Protein AF-A0A8S9W260-F1 (afdb_monomer_lite)

Sequence (41 aa):
MKQVKEFSSAKKANNWLKENQDKEIIDIKFSAWRFAIIYEE

Radius of gyration: 9.6 Å; chains: 1; bounding box: 23×16×24 Å

Secondary structure (DSSP, 8-state):
-EEEEEESSHHHHHHHHHHTTTSEEEEEEEETTEEEEEEE-

Foldseek 3Di:
DKDKDKDQDPVVVVVVCVVPVVWAWDDWDDDPGMIITITDD

pLDDT: mean 93.6, std 3.91, range [77.88, 97.31]

Structure (mmCIF, N/CA/C/O backbone):
data_AF-A0A8S9W260-F1
#
_entry.id   AF-A0A8S9W260-F1
#
loop_
_atom_site.group_PDB
_atom_site.id
_atom_site.type_symbol
_atom_site.label_atom_id
_atom_site.label_alt_id
_atom_site.label_comp_id
_atom_site.label_asym_id
_atom_site.label_entity_id
_atom_site.label_seq_id
_atom_site.pdbx_PDB_ins_code
_atom_site.Cartn_x
_atom_site.Cartn_y
_atom_site.Cartn_z
_atom_site.occupancy
_atom_site.B_iso_or_equiv
_atom_site.auth_seq_id
_atom_site.auth_comp_id
_atom_site.auth_asym_id
_atom_site.auth_atom_id
_atom_site.pdbx_PDB_model_num
ATOM 1 N N . MET A 1 1 ? -17.629 -1.439 3.605 1.00 87.44 1 MET A N 1
ATOM 2 C CA . MET A 1 1 ? -17.786 -2.023 2.236 1.00 87.44 1 MET A CA 1
ATOM 3 C C . MET A 1 1 ? -16.406 -2.102 1.594 1.00 87.44 1 MET A C 1
ATOM 5 O O . MET A 1 1 ? -15.639 -1.169 1.787 1.00 87.44 1 MET A O 1
ATOM 9 N N . LYS A 1 2 ? -16.074 -3.165 0.843 1.00 90.62 2 LYS A N 1
ATOM 10 C CA . LYS A 1 2 ? -14.732 -3.305 0.244 1.00 90.62 2 LYS A CA 1
ATOM 11 C C . LYS A 1 2 ? -14.520 -2.315 -0.899 1.00 90.62 2 LYS A C 1
ATOM 13 O O . LYS A 1 2 ? -15.316 -2.275 -1.836 1.00 90.62 2 LYS A O 1
ATOM 18 N N . GLN A 1 3 ? -13.425 -1.568 -0.832 1.00 95.31 3 GLN A N 1
ATOM 19 C CA . GLN A 1 3 ? -13.005 -0.595 -1.833 1.00 95.31 3 GLN A CA 1
ATOM 20 C C . GLN A 1 3 ? -11.649 -0.967 -2.441 1.00 95.31 3 GLN A C 1
ATOM 22 O O . GLN A 1 3 ? -10.846 -1.673 -1.832 1.00 95.31 3 GLN A O 1
ATOM 27 N N . VAL A 1 4 ? -11.393 -0.479 -3.659 1.00 94.75 4 VAL A N 1
ATOM 28 C CA . VAL A 1 4 ? -10.135 -0.704 -4.384 1.00 94.75 4 VAL A CA 1
ATOM 29 C C . VAL A 1 4 ? -9.563 0.629 -4.855 1.00 94.75 4 VAL A C 1
ATOM 31 O O . VAL A 1 4 ? -10.253 1.419 -5.500 1.00 94.75 4 VAL A O 1
ATOM 34 N N . LYS A 1 5 ? -8.284 0.874 -4.558 1.00 95.69 5 LYS A N 1
ATOM 35 C CA . LYS A 1 5 ? -7.537 2.043 -5.029 1.00 95.69 5 LYS A CA 1
ATOM 36 C C . LYS A 1 5 ? -6.343 1.615 -5.872 1.00 95.69 5 LYS A C 1
ATOM 38 O O . LYS A 1 5 ? -5.462 0.911 -5.388 1.00 95.69 5 LYS A O 1
ATOM 43 N N . GLU A 1 6 ? -6.298 2.068 -7.121 1.00 96.31 6 GLU A N 1
ATOM 44 C CA . GLU A 1 6 ? -5.201 1.763 -8.040 1.00 96.31 6 GLU A CA 1
ATOM 45 C C . GLU A 1 6 ? -4.190 2.911 -8.160 1.00 96.31 6 GLU A C 1
ATOM 47 O O . GLU A 1 6 ? -4.549 4.091 -8.198 1.00 96.31 6 GLU A O 1
ATOM 52 N 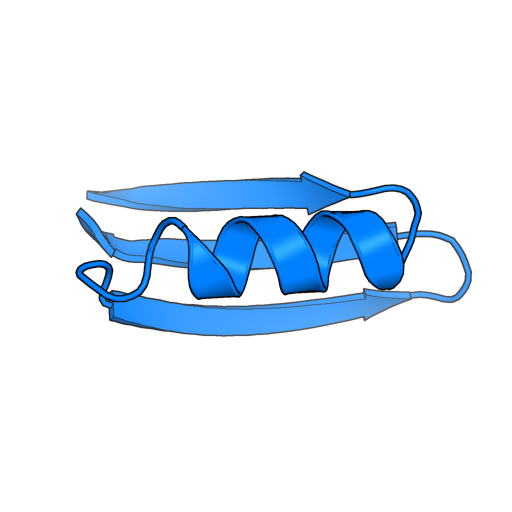N . PHE A 1 7 ? -2.913 2.556 -8.297 1.00 96.12 7 PHE A N 1
ATOM 53 C CA . PHE A 1 7 ? -1.811 3.480 -8.531 1.00 96.12 7 PHE A CA 1
ATOM 54 C C . PHE A 1 7 ? -0.880 2.962 -9.618 1.00 96.12 7 PHE A C 1
ATOM 56 O O . PHE A 1 7 ? -0.541 1.785 -9.659 1.00 96.12 7 PHE A O 1
ATOM 63 N N . SER A 1 8 ? -0.382 3.871 -10.453 1.00 94.31 8 SER A N 1
ATOM 64 C CA . SER A 1 8 ? 0.628 3.568 -11.474 1.00 94.31 8 SER A CA 1
ATOM 65 C C . SER A 1 8 ? 2.070 3.645 -10.953 1.00 94.31 8 SER A C 1
ATOM 67 O O . SER A 1 8 ? 3.011 3.532 -11.732 1.00 94.31 8 SER A O 1
ATOM 69 N N . SER A 1 9 ? 2.280 3.918 -9.659 1.00 93.62 9 SER A N 1
ATOM 70 C CA . SER A 1 9 ? 3.618 3.953 -9.062 1.00 93.62 9 SER A CA 1
ATOM 71 C C . SER A 1 9 ? 3.608 3.661 -7.564 1.00 93.62 9 SER A C 1
ATOM 73 O O . SER A 1 9 ? 2.686 4.054 -6.843 1.00 93.62 9 SER A O 1
ATOM 75 N N . ALA A 1 10 ? 4.694 3.042 -7.091 1.00 91.81 10 ALA A N 1
ATOM 76 C CA . ALA A 1 10 ? 4.889 2.695 -5.683 1.00 91.81 10 ALA A CA 1
ATOM 77 C C . ALA A 1 10 ? 4.852 3.934 -4.781 1.00 91.81 10 ALA A C 1
ATOM 79 O O . ALA A 1 10 ? 4.272 3.918 -3.701 1.00 91.81 10 ALA A O 1
ATOM 80 N N . LYS A 1 11 ? 5.433 5.047 -5.252 1.00 94.88 11 LYS A N 1
ATOM 81 C CA . LYS A 1 11 ? 5.475 6.311 -4.508 1.00 94.88 11 LYS A CA 1
ATOM 82 C C . LYS A 1 11 ? 4.071 6.830 -4.191 1.00 94.88 11 LYS A C 1
ATOM 84 O O . LYS A 1 11 ? 3.825 7.258 -3.070 1.00 94.88 11 LYS A O 1
ATOM 89 N N . LYS A 1 12 ? 3.154 6.785 -5.164 1.00 95.25 12 LYS A N 1
ATOM 90 C CA . LYS A 1 12 ? 1.775 7.249 -4.964 1.00 95.25 12 LYS A CA 1
ATOM 91 C C . LYS A 1 12 ? 0.998 6.315 -4.034 1.00 95.25 12 LYS A C 1
ATOM 93 O O . LYS A 1 12 ? 0.327 6.810 -3.137 1.00 95.25 12 LYS A O 1
ATOM 98 N N . ALA A 1 13 ? 1.158 5.000 -4.202 1.00 95.31 13 ALA A N 1
ATOM 99 C CA . ALA A 1 13 ? 0.562 4.005 -3.311 1.00 95.31 13 ALA A CA 1
ATOM 100 C C . ALA A 1 13 ? 1.016 4.200 -1.853 1.00 95.31 13 ALA A C 1
ATOM 102 O O . ALA A 1 13 ? 0.187 4.281 -0.952 1.00 95.31 13 ALA A O 1
ATOM 103 N N . ASN A 1 14 ? 2.321 4.378 -1.628 1.00 95.12 14 ASN A N 1
ATOM 104 C CA . ASN A 1 14 ? 2.881 4.598 -0.293 1.00 95.12 14 ASN A CA 1
ATOM 105 C C . ASN A 1 14 ? 2.424 5.912 0.346 1.00 95.12 14 ASN A C 1
ATOM 107 O O . ASN A 1 14 ? 2.168 5.941 1.546 1.00 95.12 14 ASN A O 1
ATOM 111 N N . ASN A 1 15 ? 2.331 6.998 -0.425 1.00 97.31 15 ASN A N 1
ATOM 112 C CA . ASN A 1 15 ? 1.802 8.258 0.099 1.00 97.31 15 ASN A CA 1
ATOM 113 C C . ASN A 1 15 ? 0.347 8.092 0.546 1.00 97.31 15 ASN A C 1
ATOM 115 O O . ASN A 1 15 ? 0.004 8.495 1.650 1.00 97.31 15 ASN A O 1
ATOM 119 N N . TRP A 1 16 ? -0.469 7.419 -0.266 1.00 96.44 16 TRP A N 1
ATOM 120 C CA . TRP A 1 16 ? -1.861 7.171 0.081 1.00 96.44 16 TRP A CA 1
ATOM 121 C C . TRP A 1 16 ? -2.004 6.308 1.342 1.00 96.44 16 TRP A C 1
ATOM 123 O O . TRP A 1 16 ? -2.785 6.654 2.219 1.00 96.44 16 TRP A O 1
ATOM 133 N N . LEU A 1 17 ? -1.204 5.245 1.490 1.00 95.19 17 LEU A N 1
ATOM 134 C CA . LEU A 1 17 ? -1.194 4.419 2.708 1.00 95.19 17 LEU A CA 1
ATOM 135 C C . LEU A 1 17 ? -0.854 5.226 3.969 1.00 95.19 17 LEU A C 1
ATOM 137 O O . LEU A 1 17 ? -1.410 4.965 5.029 1.00 95.19 17 LEU A O 1
ATOM 141 N N . LYS A 1 18 ? 0.043 6.213 3.865 1.00 96.12 18 LYS A N 1
ATOM 142 C CA . LYS A 1 18 ? 0.385 7.100 4.990 1.00 96.12 18 LYS A CA 1
ATOM 143 C C . LYS A 1 18 ? -0.734 8.075 5.341 1.00 96.12 18 LYS A C 1
ATOM 145 O O . LYS A 1 18 ? -0.879 8.423 6.503 1.00 96.12 18 LYS A O 1
ATOM 150 N N . GLU A 1 19 ? -1.486 8.536 4.349 1.00 96.44 19 GLU A N 1
ATOM 151 C CA . GLU A 1 19 ? -2.610 9.457 4.550 1.00 96.44 19 GLU A CA 1
ATOM 152 C C . GLU A 1 19 ? -3.875 8.747 5.050 1.00 96.44 19 GLU A C 1
ATOM 154 O O . GLU A 1 19 ? -4.750 9.403 5.596 1.00 96.44 19 GLU A O 1
ATOM 159 N N . ASN A 1 20 ? -3.977 7.430 4.851 1.00 95.19 20 ASN A N 1
ATOM 160 C CA . ASN A 1 20 ? -5.171 6.629 5.134 1.00 95.19 20 ASN A CA 1
ATOM 161 C C . ASN A 1 20 ? -4.855 5.510 6.143 1.00 95.19 20 ASN A C 1
ATOM 163 O O . ASN A 1 20 ? -5.239 4.359 5.942 1.00 95.19 20 ASN A O 1
ATOM 167 N N . GLN A 1 21 ? -4.096 5.833 7.196 1.00 92.38 21 GLN A N 1
ATOM 168 C CA . GLN A 1 21 ? -3.708 4.871 8.241 1.00 92.38 21 GLN A CA 1
ATOM 169 C C . GLN A 1 21 ? -4.881 4.415 9.117 1.00 92.38 21 GLN A C 1
ATOM 171 O O . GLN A 1 21 ? -4.776 3.404 9.802 1.00 92.38 21 GLN A O 1
ATOM 176 N N . ASP A 1 22 ? -5.978 5.166 9.098 1.00 94.00 22 ASP A N 1
ATOM 177 C CA . ASP A 1 22 ? -7.250 4.855 9.746 1.00 94.00 22 ASP A CA 1
ATOM 178 C C . ASP A 1 22 ? -8.021 3.721 9.054 1.00 94.00 22 ASP A C 1
ATOM 180 O O . ASP A 1 22 ? -8.911 3.135 9.666 1.00 94.00 22 ASP A O 1
ATOM 184 N N . LYS A 1 23 ? -7.679 3.389 7.803 1.00 93.12 23 LYS A N 1
ATOM 185 C CA . LYS A 1 23 ? -8.388 2.377 7.013 1.00 93.12 23 LYS A CA 1
ATOM 186 C C . LYS A 1 23 ? -7.834 0.983 7.246 1.00 93.12 23 LYS A C 1
ATOM 188 O O . LYS A 1 23 ? -6.620 0.776 7.283 1.00 93.12 23 LYS A O 1
ATOM 193 N N . GLU A 1 24 ? -8.727 0.000 7.296 1.00 94.94 24 GLU A N 1
ATOM 194 C CA . GLU A 1 24 ? -8.331 -1.401 7.371 1.00 94.94 24 GLU A CA 1
ATOM 195 C C . GLU A 1 24 ? -7.878 -1.891 5.992 1.00 94.94 24 GLU A C 1
ATOM 197 O O . GLU A 1 24 ? -8.676 -2.058 5.065 1.00 94.94 24 GLU A O 1
ATOM 202 N N . ILE A 1 25 ? -6.572 -2.109 5.839 1.00 95.62 25 ILE A N 1
ATOM 203 C CA . ILE A 1 25 ? -6.006 -2.664 4.609 1.00 95.62 25 ILE A CA 1
ATOM 204 C C . ILE A 1 25 ? -6.202 -4.178 4.604 1.00 95.62 25 ILE A C 1
ATOM 206 O O . ILE A 1 25 ? -5.640 -4.889 5.432 1.00 95.62 25 ILE A O 1
ATOM 210 N N . ILE A 1 26 ? -6.952 -4.667 3.619 1.00 95.94 26 ILE A N 1
ATOM 211 C CA . ILE A 1 26 ? -7.242 -6.093 3.443 1.00 95.94 26 ILE A CA 1
ATOM 212 C C . ILE A 1 26 ? -6.130 -6.772 2.647 1.00 95.94 26 ILE A C 1
ATOM 214 O O . ILE A 1 26 ? -5.685 -7.861 2.996 1.00 95.94 26 ILE A O 1
ATOM 218 N N . ASP A 1 27 ? -5.724 -6.161 1.532 1.00 95.94 27 ASP A N 1
ATOM 219 C CA . ASP A 1 27 ? -4.740 -6.740 0.617 1.00 95.94 27 ASP A CA 1
ATOM 220 C C . ASP A 1 27 ? -4.089 -5.652 -0.246 1.00 95.94 27 ASP A C 1
ATOM 222 O O . ASP A 1 27 ? -4.689 -4.613 -0.540 1.00 95.94 27 ASP A O 1
ATOM 226 N N . ILE A 1 28 ? -2.861 -5.903 -0.693 1.00 94.12 28 ILE A N 1
ATOM 227 C CA . ILE A 1 28 ? -2.147 -5.048 -1.639 1.00 94.12 28 ILE A CA 1
ATOM 228 C C . ILE A 1 28 ? -1.595 -5.929 -2.752 1.00 94.12 28 ILE A C 1
ATOM 230 O O . ILE A 1 28 ? -0.657 -6.700 -2.562 1.00 94.12 28 ILE A O 1
ATOM 234 N N . LYS A 1 29 ? -2.135 -5.755 -3.957 1.00 95.06 29 LYS A N 1
ATOM 235 C CA . LYS A 1 29 ? -1.667 -6.446 -5.158 1.00 95.06 29 LYS A CA 1
ATOM 236 C C . LYS A 1 29 ? -0.731 -5.552 -5.948 1.00 95.06 29 LYS A C 1
ATOM 238 O O . LYS A 1 29 ? -1.008 -4.373 -6.166 1.00 95.06 29 LYS A O 1
ATOM 243 N N . PHE A 1 30 ? 0.358 -6.131 -6.431 1.00 91.56 30 PHE A N 1
ATOM 244 C CA . PHE A 1 30 ? 1.312 -5.454 -7.297 1.00 91.56 30 PHE 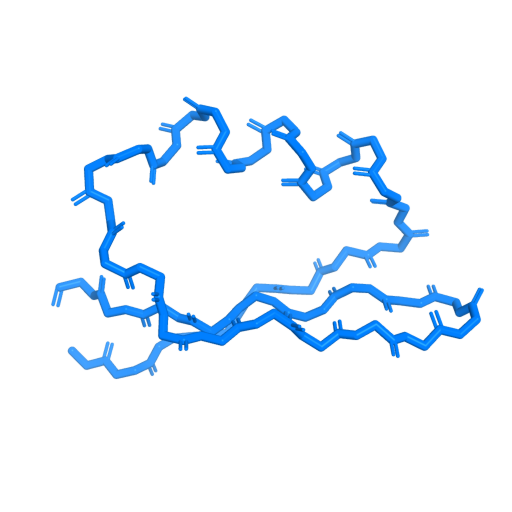A CA 1
ATOM 245 C C . PHE A 1 30 ? 1.503 -6.231 -8.599 1.00 91.56 30 PHE A C 1
ATOM 247 O O . PHE A 1 30 ? 1.584 -7.457 -8.615 1.00 91.56 30 PHE A O 1
ATOM 254 N N . SER A 1 31 ? 1.594 -5.487 -9.694 1.00 88.50 31 SER A N 1
ATOM 255 C CA . SER A 1 31 ? 2.032 -5.947 -11.010 1.00 88.50 31 SER A CA 1
ATOM 256 C C . SER A 1 31 ? 3.100 -4.986 -11.523 1.00 88.50 31 SER A C 1
ATOM 258 O O . SER A 1 31 ? 3.173 -3.857 -11.043 1.00 88.50 31 SER A O 1
ATOM 260 N N . ALA A 1 32 ? 3.868 -5.373 -12.546 1.00 83.81 32 ALA A N 1
ATOM 261 C CA . ALA A 1 32 ? 4.961 -4.559 -13.098 1.00 83.81 32 ALA A CA 1
ATOM 262 C C . ALA A 1 32 ? 4.597 -3.083 -13.396 1.00 83.81 32 ALA A C 1
ATOM 264 O O . ALA A 1 32 ? 5.483 -2.235 -13.433 1.00 83.81 32 ALA A O 1
ATOM 265 N N . TRP A 1 33 ? 3.307 -2.765 -13.565 1.00 84.81 33 TRP A N 1
ATOM 266 C CA . TRP A 1 33 ? 2.820 -1.438 -13.945 1.00 84.81 33 TRP A CA 1
ATOM 267 C C . TRP A 1 33 ? 1.845 -0.795 -12.953 1.00 84.81 33 TRP A C 1
ATOM 269 O O . TRP A 1 33 ? 1.518 0.384 -13.113 1.00 84.81 33 TRP A O 1
ATOM 279 N N . ARG A 1 34 ? 1.329 -1.538 -11.963 1.00 93.38 34 ARG A N 1
ATOM 280 C CA . ARG A 1 34 ? 0.250 -1.056 -11.086 1.00 93.38 34 ARG A CA 1
ATOM 281 C C . ARG A 1 34 ? 0.287 -1.650 -9.684 1.00 93.38 34 ARG A C 1
ATOM 283 O O . ARG A 1 34 ? 0.644 -2.809 -9.499 1.00 93.38 34 ARG A O 1
ATOM 290 N N . PHE A 1 35 ? -0.188 -0.855 -8.735 1.00 95.19 35 PHE A N 1
ATOM 291 C CA . PHE A 1 35 ? -0.501 -1.233 -7.362 1.00 95.19 35 PHE A CA 1
ATOM 292 C C . PHE A 1 35 ? -2.008 -1.120 -7.166 1.00 95.19 35 PHE A C 1
ATOM 294 O O . PH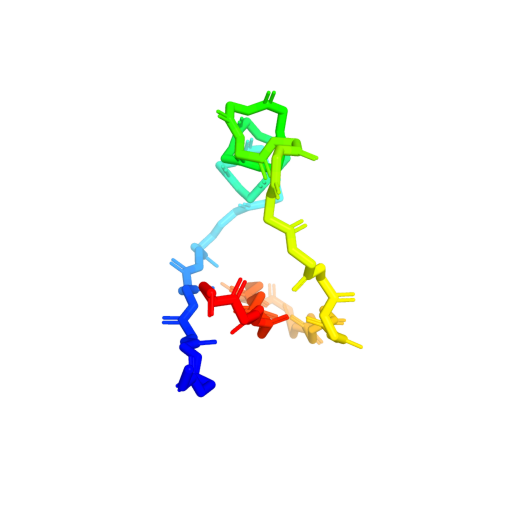E A 1 35 ? -2.575 -0.083 -7.499 1.00 95.19 35 PHE A O 1
ATOM 301 N N . ALA A 1 36 ? -2.642 -2.145 -6.615 1.00 96.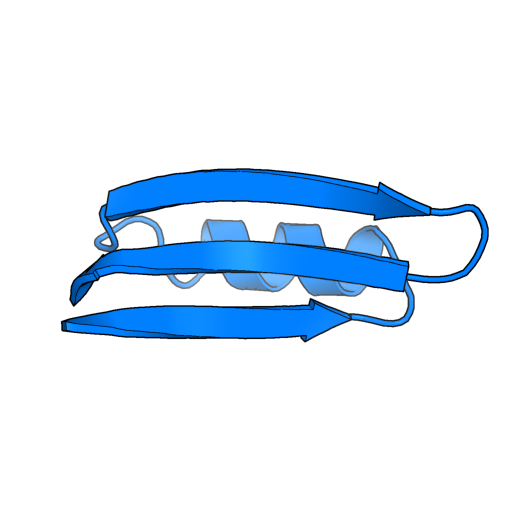44 36 ALA A N 1
ATOM 302 C CA . ALA A 1 36 ? -4.042 -2.128 -6.224 1.00 96.44 36 ALA A CA 1
ATOM 303 C C . ALA A 1 36 ? -4.133 -2.387 -4.720 1.00 96.44 36 ALA A C 1
ATOM 305 O O . ALA A 1 36 ? -3.687 -3.425 -4.241 1.00 96.44 36 ALA A O 1
ATOM 306 N N . ILE A 1 37 ? -4.690 -1.431 -3.986 1.00 96.38 37 ILE A N 1
ATOM 307 C CA . ILE A 1 37 ? -4.890 -1.505 -2.540 1.00 96.38 37 ILE A CA 1
ATOM 308 C C . ILE A 1 37 ? -6.364 -1.794 -2.291 1.00 96.38 37 ILE A C 1
ATOM 310 O O . ILE A 1 37 ? -7.221 -1.033 -2.743 1.00 96.38 37 ILE A O 1
ATOM 314 N N . ILE A 1 38 ? -6.648 -2.890 -1.596 1.00 96.38 38 ILE A N 1
ATOM 315 C CA . ILE A 1 38 ? -7.987 -3.311 -1.189 1.00 96.38 38 ILE A CA 1
ATOM 316 C C . ILE A 1 38 ? -8.137 -2.975 0.290 1.00 96.38 38 ILE A C 1
ATOM 318 O O . ILE A 1 38 ? -7.301 -3.373 1.100 1.00 96.38 38 ILE A O 1
ATOM 322 N N . TYR A 1 39 ? -9.185 -2.240 0.639 1.00 95.88 39 TYR A N 1
ATOM 323 C CA . TYR A 1 39 ? -9.407 -1.760 2.000 1.00 95.88 39 TYR A CA 1
ATOM 324 C C . TYR A 1 39 ? -10.897 -1.716 2.339 1.00 95.88 39 TYR A C 1
ATOM 326 O O . TYR A 1 39 ? -11.746 -1.712 1.441 1.00 95.88 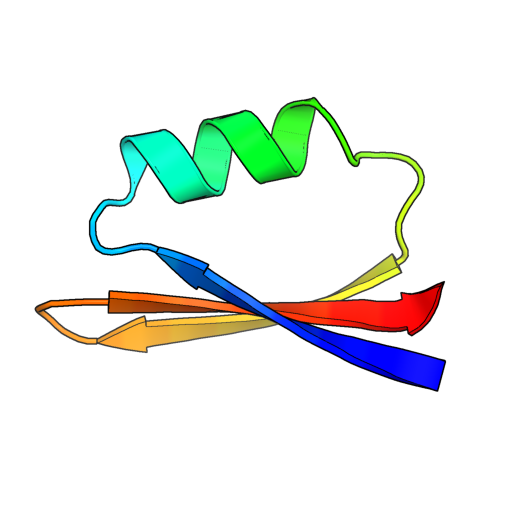39 TYR A O 1
ATOM 334 N N . GLU A 1 40 ? -11.208 -1.694 3.627 1.00 93.19 40 GLU A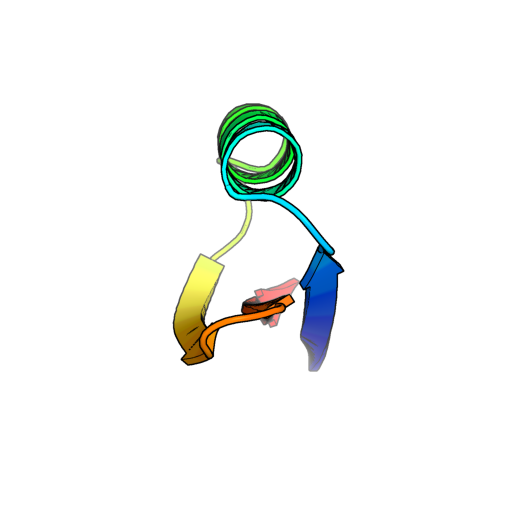 N 1
ATOM 335 C CA . GLU A 1 40 ? -12.546 -1.425 4.149 1.00 93.19 40 GLU A CA 1
ATOM 336 C C . GLU A 1 40 ? -12.609 -0.017 4.761 1.00 93.19 40 GLU A C 1
ATOM 338 O O . GLU A 1 40 ? -11.631 0.487 5.316 1.00 93.19 40 GLU A O 1
ATOM 343 N N . GLU A 1 41 ? -13.754 0.634 4.549 1.00 77.88 41 GLU A N 1
ATOM 344 C CA . GLU A 1 41 ? -14.244 1.753 5.367 1.00 77.88 41 GLU A CA 1
ATOM 345 C C . GLU A 1 41 ? -15.039 1.216 6.549 1.00 77.88 41 GLU A C 1
ATOM 347 O O . GLU A 1 41 ? -15.857 0.287 6.300 1.00 77.88 41 GLU A O 1
#